Protein AF-X8DME5-F1 (afdb_monomer)

Solvent-accessible surface area (backbone atoms only — not comparable to full-atom values): 3556 Å² total; per-residue (Å²): 84,74,68,41,52,52,50,43,52,53,48,60,76,41,39,70,62,48,29,74,74,64,32,62,70,52,46,53,52,50,50,51,48,33,58,50,52,27,51,36,46,69,74,63,78,42,86,86,85,87,82,88,84,80,81,83,81,132

pLDDT: mean 94.41, std 4.63, range [74.0, 98.25]

Structure (mmCIF, N/CA/C/O backbone):
data_AF-X8DME5-F1
#
_entry.id   AF-X8DME5-F1
#
loop_
_atom_site.group_PDB
_atom_site.id
_atom_site.type_symbol
_atom_site.label_atom_id
_atom_site.label_alt_id
_atom_site.label_comp_id
_atom_site.label_asym_id
_atom_site.label_entity_id
_atom_site.label_seq_id
_atom_site.pdbx_PDB_ins_code
_atom_site.Cartn_x
_atom_site.Cartn_y
_atom_site.Cartn_z
_atom_site.occupancy
_atom_site.B_iso_or_equiv
_atom_site.auth_seq_id
_atom_site.auth_comp_id
_atom_site.auth_asym_id
_atom_site.auth_atom_id
_atom_site.pdbx_PDB_model_num
ATOM 1 N N . MET A 1 1 ? -6.375 -5.433 -8.555 1.00 84.44 1 MET A N 1
ATOM 2 C CA . MET A 1 1 ? -4.904 -5.534 -8.692 1.00 84.44 1 MET A CA 1
ATOM 3 C C . MET A 1 1 ? -4.424 -6.381 -7.526 1.00 84.44 1 MET A C 1
ATOM 5 O O . MET A 1 1 ? -4.550 -5.956 -6.384 1.00 84.44 1 MET A O 1
ATOM 9 N N . ARG A 1 2 ? -3.956 -7.607 -7.807 1.00 90.31 2 ARG A N 1
ATOM 10 C CA . ARG A 1 2 ? -3.821 -8.696 -6.817 1.00 90.31 2 ARG A CA 1
ATOM 11 C C . ARG A 1 2 ? -3.059 -8.299 -5.547 1.00 90.31 2 ARG A C 1
ATOM 13 O O . ARG A 1 2 ? -3.457 -8.691 -4.454 1.00 90.31 2 ARG A O 1
ATOM 20 N N . THR A 1 3 ? -1.977 -7.539 -5.686 1.00 95.06 3 THR A N 1
ATOM 21 C CA . THR A 1 3 ? -1.126 -7.149 -4.554 1.00 95.06 3 THR A CA 1
ATOM 22 C C . THR A 1 3 ? -1.841 -6.187 -3.606 1.00 95.06 3 THR A C 1
ATOM 24 O O . THR A 1 3 ? -1.929 -6.472 -2.416 1.00 95.06 3 THR A O 1
ATOM 27 N N . LEU A 1 4 ? -2.418 -5.098 -4.124 1.00 94.00 4 LEU A N 1
ATOM 28 C CA . LEU A 1 4 ? -3.160 -4.114 -3.326 1.00 94.00 4 LEU A CA 1
ATOM 29 C C . LEU A 1 4 ? -4.420 -4.721 -2.700 1.00 94.00 4 LEU A C 1
ATOM 31 O O . LEU A 1 4 ? -4.732 -4.417 -1.553 1.00 94.00 4 LEU A O 1
ATOM 35 N N . ASP A 1 5 ? -5.094 -5.625 -3.419 1.00 93.56 5 ASP A N 1
ATOM 36 C CA . ASP A 1 5 ? -6.210 -6.413 -2.884 1.00 93.56 5 ASP A CA 1
ATOM 37 C C . ASP A 1 5 ? -5.785 -7.231 -1.658 1.00 93.56 5 ASP A C 1
ATOM 39 O O . ASP A 1 5 ? -6.427 -7.174 -0.610 1.00 93.56 5 ASP A O 1
ATOM 43 N N . THR A 1 6 ? -4.666 -7.953 -1.770 1.00 96.94 6 THR A N 1
ATOM 44 C CA . THR A 1 6 ? -4.141 -8.787 -0.680 1.00 96.94 6 THR A CA 1
ATOM 45 C C . THR A 1 6 ? -3.753 -7.933 0.526 1.00 96.94 6 THR A C 1
ATOM 47 O O . THR A 1 6 ? -4.069 -8.284 1.659 1.00 96.94 6 THR A O 1
ATOM 50 N N . TRP A 1 7 ? -3.099 -6.791 0.304 1.00 97.50 7 TRP A N 1
ATOM 51 C CA . TRP A 1 7 ? -2.698 -5.892 1.386 1.00 97.50 7 TRP A CA 1
ATOM 52 C C . TRP A 1 7 ? -3.893 -5.264 2.100 1.00 97.50 7 TRP A C 1
ATOM 54 O O . TRP A 1 7 ? -3.905 -5.242 3.327 1.00 97.50 7 TRP A O 1
ATOM 64 N N . ALA A 1 8 ? -4.913 -4.811 1.365 1.00 96.56 8 ALA A N 1
ATOM 65 C CA . ALA A 1 8 ? -6.128 -4.263 1.967 1.00 96.56 8 ALA A CA 1
ATOM 66 C C . ALA A 1 8 ? -6.863 -5.315 2.812 1.00 96.56 8 ALA A C 1
ATOM 68 O O . ALA A 1 8 ? -7.262 -5.027 3.935 1.00 96.56 8 ALA A O 1
ATOM 69 N N . GLN A 1 9 ? -6.985 -6.550 2.310 1.00 97.25 9 GLN A N 1
ATOM 70 C CA . GLN A 1 9 ? -7.605 -7.654 3.051 1.00 97.25 9 GLN A CA 1
ATOM 71 C C . GLN A 1 9 ? -6.849 -7.984 4.341 1.00 97.25 9 GLN A C 1
ATOM 73 O O . GLN A 1 9 ? -7.467 -8.186 5.381 1.00 97.25 9 GLN A O 1
ATOM 78 N N . GLN A 1 10 ? -5.515 -8.029 4.285 1.00 97.69 10 GLN A N 1
ATOM 79 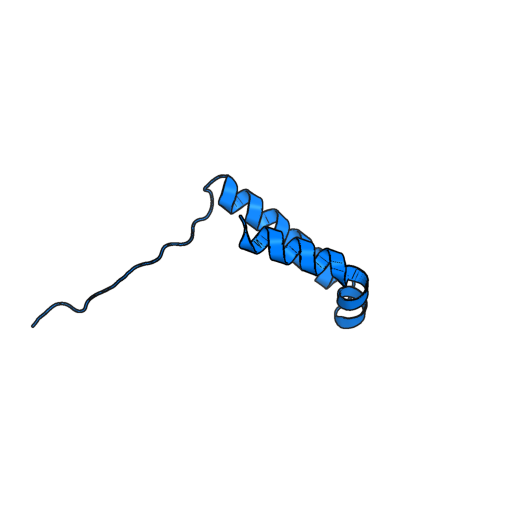C CA . GLN A 1 10 ? -4.696 -8.296 5.467 1.00 97.69 10 GLN A CA 1
ATOM 80 C C . GLN A 1 10 ? -4.761 -7.149 6.479 1.00 97.69 10 GLN A C 1
ATOM 82 O O . GLN A 1 10 ? -4.828 -7.414 7.678 1.00 97.69 10 GLN A O 1
ATOM 87 N N . LEU A 1 11 ? -4.784 -5.895 6.018 1.00 96.94 11 LEU A N 1
ATOM 88 C CA . LEU A 1 11 ? -4.915 -4.733 6.894 1.00 96.94 11 LEU A CA 1
ATOM 89 C C . LEU A 1 11 ? -6.284 -4.696 7.589 1.00 96.94 11 LEU A C 1
ATOM 91 O O . LEU A 1 11 ? -6.335 -4.480 8.795 1.00 96.94 11 LEU A O 1
ATOM 95 N N . GLU A 1 12 ? -7.371 -4.973 6.864 1.00 97.25 12 GLU A N 1
ATOM 96 C CA . GLU A 1 12 ? -8.721 -5.063 7.441 1.00 97.25 12 GLU A CA 1
ATOM 97 C C . GLU A 1 12 ? -8.824 -6.226 8.444 1.00 97.25 12 GLU A C 1
ATOM 99 O O . GLU A 1 12 ? -9.374 -6.063 9.530 1.00 97.25 12 GLU A O 1
ATOM 104 N N . ALA A 1 13 ? -8.224 -7.385 8.141 1.00 98.25 13 ALA A N 1
ATOM 105 C CA . ALA A 1 13 ? -8.203 -8.531 9.056 1.00 98.25 13 ALA A CA 1
ATOM 106 C C . ALA A 1 13 ? -7.463 -8.246 10.379 1.00 98.25 13 ALA A C 1
ATOM 108 O O . ALA A 1 13 ? -7.751 -8.885 11.388 1.00 98.25 13 ALA A O 1
ATOM 109 N N . HIS A 1 14 ? -6.535 -7.283 10.385 1.00 97.88 14 HIS A N 1
ATOM 110 C CA . HIS A 1 14 ? -5.769 -6.863 11.564 1.00 97.88 14 HIS A CA 1
ATOM 111 C C . HIS A 1 14 ? -6.122 -5.433 12.008 1.00 97.88 14 HIS A C 1
ATOM 113 O O . HIS A 1 14 ? -5.307 -4.759 12.643 1.00 97.88 14 HIS A O 1
ATOM 119 N N . LYS A 1 15 ? -7.334 -4.963 11.687 1.00 97.25 15 LYS A N 1
ATOM 120 C CA . LYS A 1 15 ? -7.791 -3.588 11.922 1.00 97.25 15 LYS A CA 1
ATOM 121 C C . LYS A 1 15 ? -7.551 -3.104 13.353 1.00 97.25 15 LYS A C 1
ATOM 123 O O . LYS A 1 15 ? -6.915 -2.070 13.541 1.00 97.25 15 LYS A O 1
ATOM 128 N N . ASP A 1 16 ? -7.992 -3.863 14.353 1.00 97.94 16 ASP A N 1
ATOM 129 C CA . ASP A 1 16 ? -7.876 -3.457 15.761 1.00 97.94 16 ASP A CA 1
ATOM 130 C C . ASP A 1 16 ? -6.413 -3.283 16.190 1.00 97.94 16 ASP A C 1
ATOM 132 O O . ASP A 1 16 ? -6.068 -2.324 16.880 1.00 97.94 16 ASP A O 1
ATOM 136 N N . GLN A 1 17 ? -5.527 -4.171 15.728 1.00 97.94 17 GLN A N 1
ATOM 137 C CA . GLN A 1 17 ? 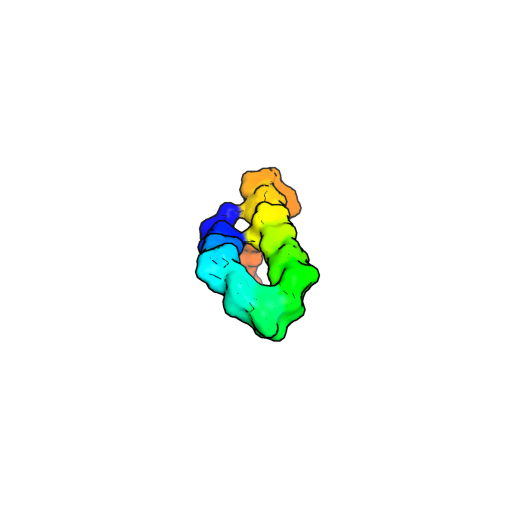-4.091 -4.083 15.998 1.00 97.94 17 GLN A CA 1
ATOM 138 C C . GLN A 1 17 ? -3.462 -2.877 15.292 1.00 97.94 17 GLN A C 1
ATOM 140 O O . GLN A 1 17 ? -2.650 -2.167 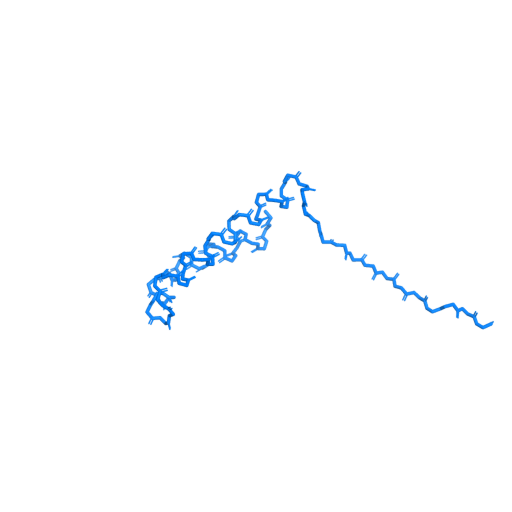15.885 1.00 97.94 17 GLN A O 1
ATOM 145 N N . ALA A 1 18 ? -3.854 -2.614 14.044 1.00 97.69 18 ALA A N 1
ATOM 146 C CA . ALA A 1 18 ? -3.370 -1.470 13.279 1.00 97.69 18 ALA A CA 1
ATOM 147 C C . ALA A 1 18 ? -3.796 -0.134 13.913 1.00 97.69 18 ALA A C 1
ATOM 149 O O . ALA A 1 18 ? -2.974 0.776 14.047 1.00 97.69 18 ALA A O 1
ATOM 150 N N . ILE A 1 19 ? -5.051 -0.034 14.363 1.00 98.19 19 ILE A N 1
ATOM 151 C CA . ILE A 1 19 ? -5.578 1.142 15.067 1.00 98.19 19 ILE A CA 1
ATOM 152 C C . ILE A 1 19 ? -4.894 1.306 16.425 1.00 98.19 19 ILE A C 1
ATOM 154 O O . ILE A 1 19 ? -4.499 2.416 16.768 1.00 98.19 19 ILE A O 1
ATOM 158 N N . ALA A 1 20 ? -4.694 0.228 17.186 1.00 98.06 20 ALA A N 1
ATOM 159 C CA . ALA A 1 20 ? -3.987 0.301 18.463 1.00 98.06 20 ALA A CA 1
ATOM 160 C C . ALA A 1 20 ? -2.534 0.784 18.301 1.00 98.06 20 ALA A C 1
ATOM 162 O O .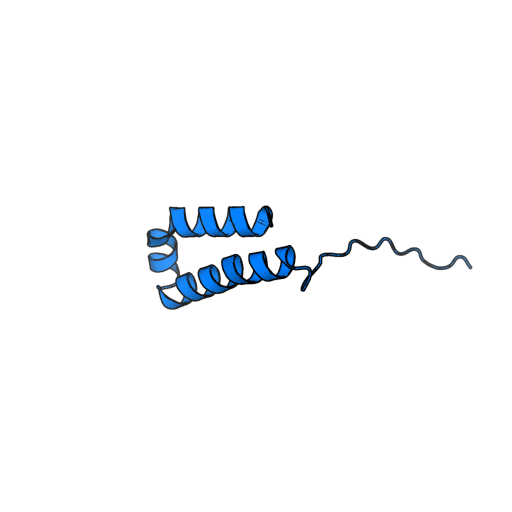 ALA A 1 20 ? -2.019 1.494 19.163 1.00 98.06 20 ALA A O 1
ATOM 163 N N . LEU A 1 21 ? -1.877 0.424 17.193 1.00 97.81 21 LEU A N 1
ATOM 164 C CA . LEU A 1 21 ? -0.483 0.777 16.932 1.00 97.81 21 LEU A CA 1
ATOM 165 C C . LEU A 1 21 ? -0.304 2.202 16.390 1.00 97.81 21 LEU A C 1
ATOM 167 O O . LEU A 1 21 ? 0.690 2.849 16.716 1.00 97.81 21 LEU A O 1
ATOM 171 N N . GLN A 1 22 ? -1.195 2.666 15.508 1.00 97.56 22 GLN A N 1
ATOM 172 C CA . GLN A 1 22 ? -1.000 3.908 14.736 1.00 97.56 22 GLN A CA 1
ATOM 173 C C . GLN A 1 22 ? -2.200 4.870 14.761 1.00 97.56 22 GLN A C 1
ATOM 175 O O . GLN A 1 22 ? -2.091 5.994 14.274 1.00 97.56 22 GLN A O 1
ATOM 180 N N . GLY A 1 23 ? -3.331 4.461 15.333 1.00 97.38 23 GLY A N 1
ATOM 181 C CA . GLY A 1 23 ? -4.569 5.234 15.394 1.00 97.38 23 GLY A CA 1
ATOM 182 C C . GLY A 1 23 ? -5.495 5.046 14.187 1.00 97.38 23 GLY A C 1
ATOM 183 O O . GLY A 1 23 ? -5.090 4.622 13.102 1.00 97.38 23 GLY A O 1
ATOM 184 N N . GLU A 1 24 ? -6.765 5.411 14.385 1.00 97.69 24 GLU A N 1
ATOM 185 C CA . GLU A 1 24 ? -7.837 5.287 13.383 1.00 97.69 24 GLU A CA 1
ATOM 186 C C . GLU A 1 24 ? -7.546 6.098 12.114 1.00 97.69 24 GLU A C 1
ATOM 188 O O . GLU A 1 24 ? -7.765 5.628 11.001 1.00 97.69 24 GLU A O 1
ATOM 193 N N . GLU A 1 25 ? -7.005 7.311 12.258 1.00 98.06 25 GLU A N 1
ATOM 194 C CA . GLU A 1 25 ? -6.735 8.189 11.116 1.00 98.06 25 GLU A CA 1
ATOM 195 C C . GLU A 1 25 ? -5.726 7.565 10.140 1.00 98.06 25 GLU A C 1
ATOM 197 O O . GLU A 1 25 ? -5.900 7.625 8.919 1.00 98.06 25 GLU A O 1
ATOM 202 N N . VAL A 1 26 ? -4.679 6.930 10.674 1.00 97.88 26 VAL A N 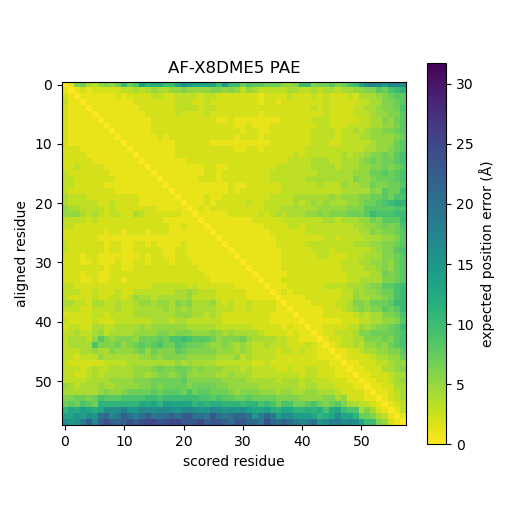1
ATOM 203 C CA . VAL A 1 26 ? -3.651 6.269 9.867 1.00 97.88 26 VAL A CA 1
ATOM 204 C C . VAL A 1 26 ? -4.232 5.031 9.191 1.00 97.88 26 VAL A C 1
ATOM 206 O O . VAL A 1 26 ? -4.041 4.861 7.986 1.00 97.88 26 VAL A O 1
ATOM 209 N N . TYR A 1 27 ? -5.002 4.219 9.922 1.00 98.12 27 TYR A N 1
ATOM 210 C CA . TYR A 1 27 ? -5.715 3.071 9.361 1.00 98.12 27 TYR A CA 1
ATOM 211 C C . TYR A 1 27 ? -6.587 3.473 8.160 1.00 98.12 27 TYR A C 1
ATOM 213 O O . TYR A 1 27 ? -6.412 2.952 7.055 1.00 98.12 27 TYR A O 1
ATOM 221 N N . GLN A 1 28 ? -7.463 4.464 8.343 1.00 97.75 28 GLN A N 1
ATOM 222 C CA . GLN A 1 28 ? -8.376 4.929 7.296 1.00 97.75 28 GLN A CA 1
ATOM 223 C C . GLN A 1 28 ? -7.631 5.485 6.080 1.00 97.75 28 GLN A C 1
ATOM 225 O O . GLN A 1 28 ? -8.035 5.265 4.935 1.00 97.75 28 GLN A O 1
ATOM 230 N N . ARG A 1 29 ? -6.501 6.166 6.302 1.00 97.94 29 ARG A N 1
ATOM 231 C CA . ARG A 1 29 ? -5.650 6.677 5.223 1.00 97.94 29 ARG A CA 1
ATOM 232 C C . ARG A 1 29 ? -5.084 5.550 4.362 1.00 97.94 29 ARG A C 1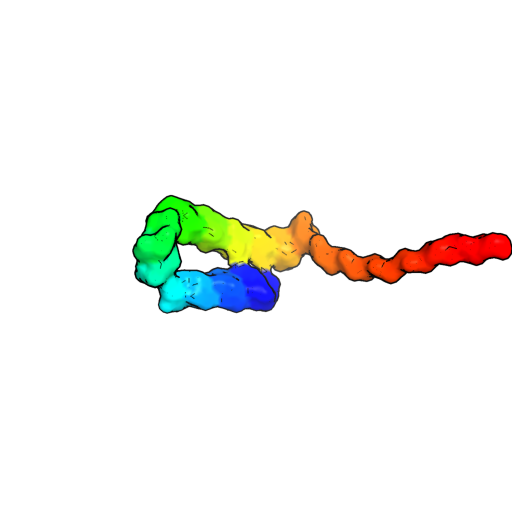
ATOM 234 O O . ARG A 1 29 ? -5.162 5.635 3.135 1.00 97.94 29 ARG A O 1
ATOM 241 N N . TYR A 1 30 ? -4.556 4.495 4.983 1.00 97.31 30 TYR A N 1
ATOM 242 C CA . TYR A 1 30 ? -4.044 3.334 4.254 1.00 97.31 30 TYR A CA 1
ATOM 243 C C . TYR A 1 30 ? -5.159 2.561 3.552 1.00 97.31 30 TYR A C 1
ATOM 245 O O . TYR A 1 30 ? -4.992 2.204 2.387 1.00 97.31 30 TYR A O 1
ATOM 253 N N . MET A 1 31 ? -6.317 2.376 4.190 1.00 97.25 31 MET A N 1
ATOM 254 C CA . MET A 1 31 ? -7.466 1.731 3.548 1.00 97.25 31 MET A CA 1
ATOM 255 C C . MET A 1 31 ? -7.928 2.493 2.305 1.00 97.25 31 MET A C 1
ATOM 257 O O . MET A 1 31 ? -8.109 1.886 1.246 1.00 97.25 31 MET A O 1
ATOM 261 N N . LYS A 1 32 ? -8.032 3.826 2.384 1.00 96.44 32 LYS A N 1
ATOM 262 C CA . LYS A 1 32 ? -8.353 4.679 1.230 1.00 96.44 32 LYS A CA 1
ATOM 263 C C . LYS A 1 32 ? -7.310 4.554 0.119 1.00 96.44 32 LYS A C 1
ATOM 265 O O . LYS A 1 32 ? -7.675 4.452 -1.049 1.00 96.44 32 LYS A O 1
ATOM 270 N N . TYR A 1 33 ? -6.024 4.563 0.466 1.00 95.81 33 TYR A N 1
ATOM 271 C CA . TYR A 1 33 ? -4.940 4.437 -0.507 1.00 95.81 33 TYR A CA 1
ATOM 272 C C . TYR A 1 33 ? -4.964 3.079 -1.223 1.00 95.81 33 TYR A C 1
ATOM 274 O O . TYR A 1 33 ? -5.005 3.033 -2.449 1.00 95.81 33 TYR A O 1
ATOM 282 N N . LEU A 1 34 ? -4.996 1.974 -0.473 1.00 95.38 34 LEU A N 1
ATOM 283 C CA . LEU A 1 34 ? -4.926 0.620 -1.030 1.00 95.38 34 LEU A CA 1
ATOM 284 C C . LEU A 1 34 ? -6.129 0.307 -1.929 1.00 95.38 34 LEU A C 1
ATOM 286 O O . LEU A 1 34 ? -5.962 -0.221 -3.030 1.00 95.38 34 LEU A O 1
ATOM 290 N N . THR A 1 35 ? -7.335 0.670 -1.487 1.00 93.62 35 THR A N 1
ATOM 291 C CA . THR A 1 35 ? -8.567 0.438 -2.257 1.00 93.62 35 THR A CA 1
ATOM 292 C C . THR A 1 35 ? -8.704 1.397 -3.439 1.00 93.62 35 THR A C 1
ATOM 294 O O . THR A 1 35 ? -9.107 0.968 -4.517 1.00 93.62 35 THR A O 1
ATOM 297 N N . GLY A 1 36 ? -8.304 2.664 -3.289 1.00 91.69 36 GLY A N 1
ATOM 298 C CA . GLY A 1 36 ? -8.331 3.650 -4.370 1.00 91.69 36 GLY A CA 1
ATOM 299 C C . GLY A 1 36 ? -7.326 3.344 -5.482 1.00 91.69 36 GLY A C 1
ATOM 300 O O . GLY A 1 36 ? -7.694 3.307 -6.654 1.00 91.69 36 GLY A O 1
ATOM 301 N N . CYS A 1 37 ? -6.069 3.050 -5.132 1.00 92.38 37 CYS A N 1
ATOM 302 C CA . CYS A 1 37 ? -5.043 2.694 -6.116 1.00 92.38 37 CYS A CA 1
ATOM 303 C C . CYS A 1 37 ? -5.424 1.446 -6.914 1.00 92.38 37 CYS A C 1
ATOM 305 O O . CYS A 1 37 ? -5.125 1.366 -8.103 1.00 92.38 37 CYS A O 1
ATOM 307 N N . ARG A 1 38 ? -6.122 0.488 -6.295 1.00 90.50 38 ARG A N 1
ATOM 308 C CA . ARG A 1 38 ? -6.595 -0.707 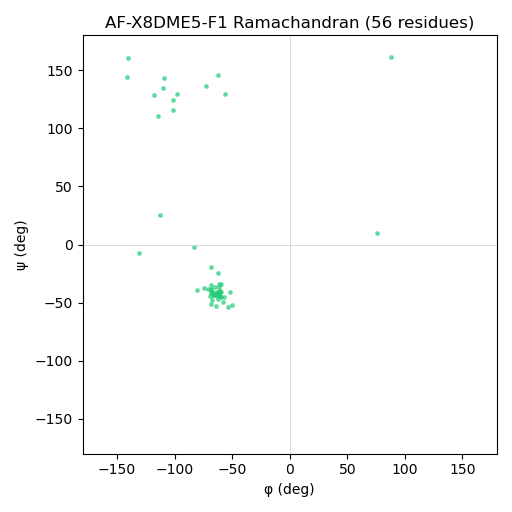-6.993 1.00 90.50 38 ARG A CA 1
ATOM 309 C C . ARG A 1 38 ? -7.478 -0.375 -8.196 1.00 90.50 38 ARG A C 1
ATOM 311 O O . ARG A 1 38 ? -7.288 -1.002 -9.237 1.00 90.50 38 ARG A O 1
ATOM 318 N N . GLU A 1 39 ? -8.423 0.553 -8.051 1.00 89.50 39 GLU A N 1
ATOM 319 C CA . GLU A 1 39 ? -9.313 0.944 -9.153 1.00 89.50 39 GLU A CA 1
ATOM 320 C C . GLU A 1 39 ? -8.534 1.693 -10.241 1.00 89.50 39 GLU A C 1
ATOM 322 O O . GLU A 1 39 ? -8.684 1.381 -11.416 1.00 89.50 39 GLU A O 1
ATOM 327 N N . LEU A 1 40 ? -7.587 2.560 -9.865 1.00 92.50 40 LEU A N 1
ATOM 328 C CA . LEU A 1 40 ? -6.725 3.257 -10.832 1.00 92.50 40 LEU A CA 1
ATOM 329 C C . LEU A 1 40 ? -5.902 2.292 -11.704 1.00 92.50 40 LEU A C 1
ATOM 331 O O . LEU A 1 40 ? -5.791 2.500 -12.912 1.00 92.50 40 LEU A O 1
ATOM 335 N N . PHE A 1 41 ? -5.361 1.219 -11.117 1.00 92.06 41 PHE A N 1
ATOM 336 C CA . PHE A 1 41 ? -4.680 0.161 -11.874 1.00 92.06 41 PHE A CA 1
ATOM 337 C C . PHE A 1 41 ? -5.641 -0.654 -12.745 1.00 92.06 41 PHE A C 1
ATOM 339 O O . PHE A 1 41 ? -5.266 -1.109 -13.820 1.00 92.06 41 PHE A O 1
ATOM 346 N N . ARG A 1 42 ? -6.874 -0.882 -12.280 1.00 90.25 42 ARG A N 1
ATOM 347 C CA . ARG A 1 42 ? -7.880 -1.659 -13.016 1.00 90.25 42 ARG A CA 1
ATOM 348 C C . ARG A 1 42 ? -8.398 -0.909 -14.244 1.00 90.25 42 ARG A C 1
ATOM 350 O O . ARG A 1 42 ? -8.598 -1.532 -15.281 1.00 90.25 42 ARG A O 1
ATOM 357 N N . ASP A 1 43 ? -8.575 0.399 -14.118 1.00 92.94 43 ASP A N 1
ATOM 358 C CA . ASP A 1 43 ? -9.074 1.278 -15.177 1.00 92.94 43 ASP A CA 1
ATOM 359 C C . ASP A 1 43 ? -7.965 1.719 -16.152 1.00 92.94 43 ASP A C 1
ATOM 361 O O . ASP A 1 43 ? -8.229 2.429 -17.120 1.00 92.94 43 ASP A O 1
ATOM 365 N N . GLY A 1 44 ? -6.714 1.304 -15.915 1.00 90.38 44 GLY A N 1
ATOM 366 C CA . GLY A 1 44 ? -5.566 1.640 -16.761 1.00 90.38 44 GLY A CA 1
ATOM 367 C C . GLY A 1 44 ? -5.053 3.075 -16.594 1.00 90.38 44 GLY A C 1
ATOM 368 O O . GLY A 1 44 ? -4.195 3.507 -17.359 1.00 90.38 44 GLY A O 1
ATOM 369 N N . TYR A 1 45 ? -5.528 3.816 -15.586 1.00 92.44 45 TYR A N 1
ATOM 370 C CA . TYR A 1 45 ? -4.996 5.142 -15.239 1.00 92.44 45 TYR A CA 1
ATOM 371 C C . TYR A 1 45 ? -3.571 5.080 -14.673 1.00 92.44 45 TYR A C 1
ATOM 373 O O . TYR A 1 45 ? -2.875 6.093 -14.618 1.00 92.44 45 TYR A O 1
ATOM 381 N N . THR A 1 46 ? -3.133 3.917 -14.193 1.00 92.88 46 THR A N 1
ATOM 382 C CA . THR A 1 46 ? -1.789 3.692 -13.648 1.00 92.88 46 THR A CA 1
ATOM 383 C C . THR A 1 46 ? -1.284 2.320 -14.079 1.00 92.88 46 THR A C 1
ATOM 385 O O . THR A 1 46 ? -2.065 1.373 -14.134 1.00 92.88 46 THR A O 1
ATOM 388 N N . ASP A 1 47 ? 0.018 2.207 -14.345 1.00 94.06 47 ASP A N 1
ATOM 389 C CA . ASP A 1 47 ? 0.670 0.953 -14.726 1.00 94.06 47 ASP A CA 1
ATOM 390 C C . ASP A 1 47 ? 2.056 0.819 -14.069 1.00 94.06 47 ASP A C 1
ATOM 392 O O . ASP A 1 47 ? 2.640 1.805 -13.608 1.00 94.06 47 ASP A O 1
ATOM 396 N N . VAL A 1 48 ? 2.572 -0.408 -13.995 1.00 94.06 48 VAL A N 1
ATOM 397 C 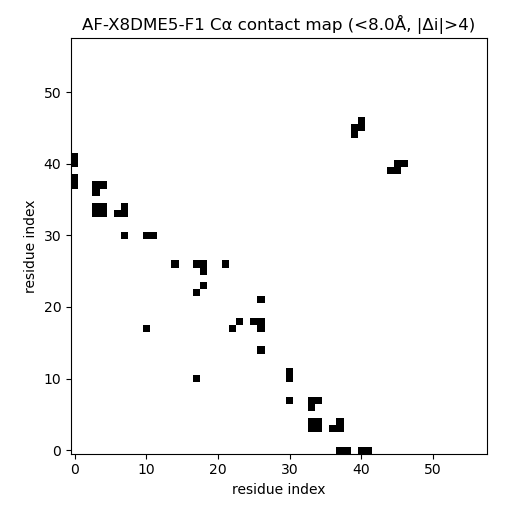CA . VAL A 1 48 ? 3.923 -0.720 -13.513 1.00 94.06 48 VAL A CA 1
ATOM 398 C C . VAL A 1 48 ? 4.742 -1.274 -14.671 1.00 94.06 48 VAL A C 1
ATOM 400 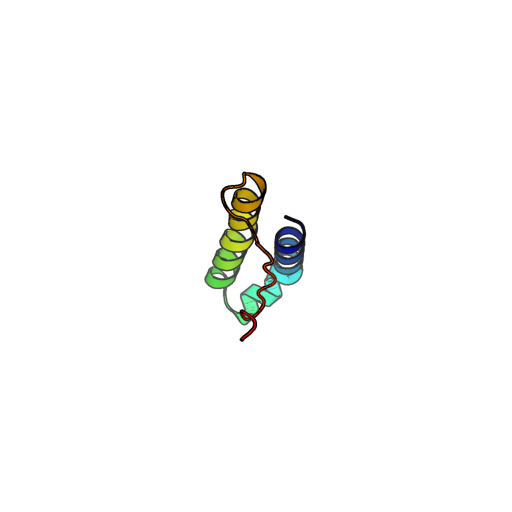O O . VAL A 1 48 ? 4.545 -2.405 -15.106 1.00 94.06 48 VAL A O 1
ATOM 403 N N . CYS A 1 49 ? 5.715 -0.491 -15.128 1.00 95.00 49 CYS A N 1
ATOM 404 C CA . CYS A 1 49 ? 6.566 -0.866 -16.250 1.00 95.00 49 CYS A CA 1
ATOM 405 C C . CYS A 1 49 ? 7.899 -1.447 -15.769 1.00 95.00 49 CYS A C 1
ATOM 407 O O . CYS A 1 49 ? 8.613 -0.829 -14.977 1.00 95.00 49 CYS A O 1
ATOM 409 N N . GLN A 1 50 ? 8.268 -2.608 -16.303 1.00 96.81 50 GLN A N 1
ATOM 410 C CA . GLN A 1 50 ? 9.586 -3.199 -16.107 1.00 96.81 50 GLN A CA 1
ATOM 411 C C . GLN A 1 50 ? 10.441 -2.950 -17.350 1.00 96.81 50 GLN A C 1
ATOM 413 O O . GLN A 1 50 ? 10.145 -3.464 -18.426 1.00 96.81 50 GLN A O 1
ATOM 418 N N . PHE A 1 51 ? 11.514 -2.177 -17.191 1.00 95.94 51 PHE A N 1
ATOM 419 C CA . PHE A 1 51 ? 12.461 -1.891 -18.265 1.00 95.94 51 PHE A CA 1
ATOM 420 C C . PHE A 1 51 ? 13.795 -2.581 -18.003 1.00 95.94 51 PHE A C 1
ATOM 422 O O . PHE A 1 51 ? 14.348 -2.493 -16.907 1.00 95.94 51 PHE A O 1
ATOM 429 N N . THR A 1 52 ? 14.343 -3.205 -19.039 1.00 96.19 52 THR A N 1
ATOM 430 C CA . THR A 1 52 ? 15.743 -3.625 -19.076 1.00 96.19 52 THR A CA 1
ATOM 431 C C . THR A 1 52 ? 16.508 -2.606 -19.908 1.00 96.19 52 THR A C 1
ATOM 433 O O . THR A 1 52 ? 16.135 -2.330 -21.045 1.00 96.19 52 THR A O 1
ATOM 436 N N . MET A 1 53 ? 17.556 -2.018 -19.332 1.00 95.56 53 MET A N 1
ATOM 437 C CA . MET A 1 53 ? 18.380 -1.010 -19.996 1.00 95.56 53 MET A CA 1
ATOM 438 C C . MET A 1 53 ? 19.811 -1.521 -20.135 1.00 95.56 53 MET A C 1
ATOM 440 O O . MET A 1 53 ? 20.423 -1.926 -19.148 1.00 95.56 53 MET A O 1
ATOM 444 N N . GLU A 1 54 ? 20.351 -1.460 -21.350 1.00 94.50 54 GLU A N 1
ATOM 445 C CA . GLU A 1 54 ? 21.737 -1.823 -21.642 1.00 94.50 54 GLU A CA 1
ATOM 446 C C . GLU A 1 54 ? 22.565 -0.581 -21.967 1.00 94.50 54 GLU A C 1
ATOM 448 O O . GLU A 1 54 ? 22.100 0.372 -22.599 1.00 94.50 54 GLU A O 1
ATOM 453 N N . LYS A 1 55 ? 23.825 -0.585 -21.529 1.00 91.44 55 LYS A N 1
ATOM 454 C CA . LYS A 1 55 ? 24.765 0.478 -21.873 1.00 91.44 55 LYS A CA 1
ATOM 455 C C . LYS A 1 55 ? 25.169 0.332 -23.341 1.00 91.44 55 LYS A C 1
ATOM 457 O O . LYS A 1 55 ? 25.503 -0.762 -23.785 1.00 91.44 55 LYS A O 1
ATOM 462 N N . LYS A 1 56 ? 25.209 1.450 -24.072 1.00 82.25 56 LYS A N 1
ATOM 463 C CA . LYS A 1 56 ? 25.712 1.486 -25.451 1.00 82.25 56 LYS A CA 1
ATOM 464 C C . LYS A 1 56 ? 27.147 0.932 -25.511 1.00 82.25 56 LYS A C 1
ATOM 466 O O . LYS A 1 56 ? 27.995 1.366 -24.727 1.00 82.25 56 LYS A O 1
ATOM 471 N N . ALA A 1 57 ? 27.397 -0.003 -26.429 1.00 81.88 57 ALA A N 1
ATOM 472 C CA . ALA A 1 57 ? 28.739 -0.511 -26.709 1.00 81.88 57 ALA A CA 1
ATOM 473 C C . ALA A 1 57 ? 29.652 0.615 -27.234 1.00 81.88 57 ALA A C 1
ATOM 475 O O . ALA A 1 57 ? 29.165 1.544 -27.888 1.00 81.88 57 ALA A O 1
ATOM 476 N N . ALA A 1 58 ? 30.940 0.540 -26.880 1.00 74.00 58 ALA A N 1
ATOM 477 C CA . ALA A 1 58 ? 31.970 1.488 -27.306 1.00 74.00 58 ALA A CA 1
ATOM 478 C C . ALA A 1 58 ? 32.275 1.358 -28.803 1.00 74.00 58 ALA A C 1
ATOM 480 O O . ALA A 1 58 ? 32.279 0.207 -29.294 1.00 74.00 58 ALA A O 1
#

Sequence (58 aa):
MRTLDTWAQQLEAHKDQAIALQGEEVYQRYMKYLTGCRELFRDGYTDVCQFTMEKKAA

InterPro domains:
  IPR029063 S-adenosyl-L-methionine-dependent methyltransferase superfamily [G3DSA:3.40.50.150] (1-55)
  IPR029063 S-adenosyl-L-methionine-dependent methyltransferase superfamily [SSF53335] (2-56)
  IPR050723 Cyclopropane Fatty Acid Synthase/Methyltransferase [PTHR43667] (2-56)

Organism: NCBI:txid1299334

Foldseek 3Di:
DVPLVVVLVVLVVCVVVCCVVPHPVVSVVSNCVSVVVVVCVVVVVDDDDDDDDDDDDD

Mean predicted aligned error: 3.89 Å

Radius of gyration: 16.98 Å; Cα contacts (8 Å, |Δi|>4): 29; chains: 1; bounding box: 41×17×46 Å

Nearest PDB structures (foldseek):
  2fk7-assembly1_A  TM=9.991E-01  e=2.155E-02  Mycobacterium tuberculosis H37Rv
  5wp5-assembly2_B  TM=9.578E-01  e=1.461E+00  Arabidopsis thaliana
  4r6x-assembly2_B  TM=6.611E-01  e=8.655E+00  Plasmodium falciparum

Secondary structure (DSSP, 8-state):
-HHHHHHHHHHHHTHHHHHHHH-HHHHHHHHHHHHHHHHHHHTTSS--------PPP-